Protein AF-A0A3M9YYN8-F1 (afdb_monomer_lite)

pLDDT: mean 92.04, std 8.23, range [48.12, 98.12]

Seq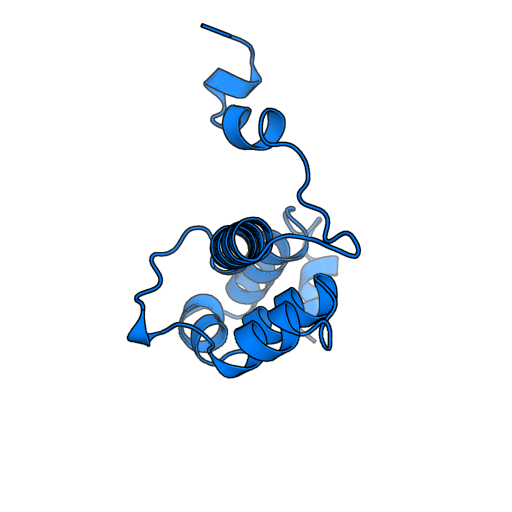uence (118 aa):
MAFGPASRLGVSLFDETPPLERVPGSSADELETMIRAVYRQVLGNAYVMESERLAVPESQFKQGDLSVREFVRAVAKSDLYRSRFFENVPRYRAIELNFRHLLGRAPDGYEEMKQHSA

Radius of gyration: 16.14 Å; chains: 1; bounding box: 37×40×36 Å

Secondary structure (DSSP, 8-state):
----HHHHTT-HHHHHSPPP---TT--HHHHHHHHHHHHHHHTTT----GGGS-HHHHHHHHHTSS-HHHHHHHHHTSHHHHHHHTTTS-HHHHHHHHIIIIISS--SSHHHHHHTT-

Foldseek 3Di:
DDPDPCVVVVNVVVVVDDDQADDPPDDPVSLVVLLVVLCCQQVVNDDDDPVNDPVVLSVCVVVVVDHSLRSSVVVCPDPVVCVRQPPPDDLLSSVQSCCCRPVVDGPPDDVSSVVVSD

Structure (mmCIF, N/CA/C/O backbone):
data_AF-A0A3M9YYN8-F1
#
_entry.id   AF-A0A3M9YYN8-F1
#
loop_
_atom_site.group_PDB
_atom_site.id
_atom_site.type_symbol
_atom_site.label_atom_id
_atom_site.label_alt_id
_atom_site.label_comp_id
_atom_site.label_asym_id
_atom_site.label_entity_id
_atom_site.label_seq_id
_atom_site.pdbx_PDB_ins_code
_atom_site.Cartn_x
_atom_site.Cartn_y
_atom_site.Cartn_z
_atom_site.occupancy
_atom_site.B_iso_or_equiv
_atom_site.auth_seq_id
_atom_site.auth_comp_id
_atom_site.auth_asym_id
_atom_site.auth_atom_id
_atom_site.pdbx_PDB_model_num
ATOM 1 N N . MET A 1 1 ? -13.293 26.598 -6.038 1.00 48.12 1 MET A N 1
ATOM 2 C CA . MET A 1 1 ? -12.546 25.848 -7.072 1.00 48.12 1 MET A CA 1
ATOM 3 C C . MET A 1 1 ? -11.086 26.256 -6.979 1.00 48.12 1 MET A C 1
ATOM 5 O O . MET A 1 1 ? -10.766 27.382 -7.341 1.00 48.12 1 MET A O 1
ATOM 9 N N . ALA A 1 2 ? -10.227 25.412 -6.412 1.00 50.03 2 ALA A N 1
ATOM 10 C CA . ALA A 1 2 ? -8.805 25.716 -6.286 1.00 50.03 2 ALA A CA 1
ATOM 11 C C . ALA A 1 2 ? -8.081 25.306 -7.579 1.00 50.03 2 ALA A C 1
ATOM 13 O O . ALA A 1 2 ? -7.808 24.133 -7.798 1.00 50.03 2 ALA A O 1
ATOM 14 N N . PHE A 1 3 ? -7.791 26.264 -8.460 1.00 59.56 3 PHE A N 1
ATOM 15 C CA . PHE A 1 3 ? -7.008 26.015 -9.676 1.00 59.56 3 PHE A CA 1
ATOM 16 C C . PHE A 1 3 ? -5.526 26.330 -9.436 1.00 59.56 3 PHE A C 1
ATOM 18 O O . PHE A 1 3 ? -4.971 27.261 -10.015 1.00 59.56 3 PHE A O 1
ATOM 25 N N . GLY A 1 4 ? -4.886 25.569 -8.546 1.00 74.69 4 GLY A N 1
ATOM 26 C CA . GLY A 1 4 ? -3.426 25.568 -8.397 1.00 74.69 4 GLY A CA 1
ATOM 27 C C . GLY A 1 4 ? -2.748 24.644 -9.423 1.00 74.69 4 GLY A C 1
ATOM 28 O O . GLY A 1 4 ? -3.418 23.778 -9.993 1.00 74.69 4 GLY A O 1
ATOM 29 N N . PRO A 1 5 ? -1.429 24.761 -9.663 1.00 77.69 5 PRO A N 1
ATOM 30 C CA . PRO A 1 5 ? -0.694 23.858 -10.560 1.00 77.69 5 PRO A CA 1
ATOM 31 C C . PRO A 1 5 ? -0.876 22.368 -10.205 1.00 77.69 5 PRO A C 1
ATOM 33 O O . PRO A 1 5 ? -1.029 21.550 -11.109 1.00 77.69 5 PRO A O 1
ATOM 36 N N . ALA A 1 6 ? -0.990 22.032 -8.915 1.00 73.94 6 ALA A N 1
ATOM 37 C CA . ALA A 1 6 ? -1.274 20.680 -8.416 1.00 73.94 6 ALA A CA 1
ATOM 38 C C . ALA A 1 6 ? -2.582 20.073 -8.969 1.00 73.94 6 ALA A C 1
ATOM 40 O O . ALA A 1 6 ? -2.621 18.904 -9.354 1.00 73.94 6 ALA A O 1
ATOM 41 N N . SER A 1 7 ? -3.643 20.880 -9.089 1.00 79.25 7 SER A N 1
ATOM 42 C CA . SER A 1 7 ? -4.936 20.430 -9.633 1.00 79.25 7 SER A CA 1
ATOM 43 C C . SER A 1 7 ? -4.846 20.032 -11.111 1.00 79.25 7 SER A C 1
ATOM 45 O O . SER A 1 7 ? -5.475 19.067 -11.534 1.00 79.25 7 SER A O 1
ATOM 47 N N . ARG A 1 8 ? -4.006 20.722 -11.897 1.00 84.94 8 ARG A N 1
ATOM 48 C CA . ARG A 1 8 ? -3.800 20.430 -13.327 1.00 84.94 8 ARG A CA 1
ATOM 49 C C . ARG A 1 8 ? -2.984 19.161 -13.554 1.00 84.94 8 ARG A C 1
ATOM 51 O O . ARG A 1 8 ? -3.174 18.494 -14.563 1.00 84.94 8 ARG A O 1
ATOM 58 N N . LEU A 1 9 ? -2.087 18.846 -12.622 1.00 87.88 9 LEU A N 1
ATOM 59 C CA . LEU A 1 9 ? -1.240 17.652 -12.658 1.00 87.88 9 LEU A CA 1
ATOM 60 C C . LEU A 1 9 ? -1.928 16.413 -12.059 1.00 87.88 9 LEU A C 1
ATOM 62 O O . LEU A 1 9 ? -1.360 15.326 -12.102 1.00 87.88 9 LEU A O 1
ATOM 66 N N . GLY A 1 10 ? -3.140 16.561 -11.510 1.00 85.12 10 GLY A N 1
ATOM 67 C CA . GLY A 1 10 ? -3.900 15.460 -10.911 1.00 85.12 10 GLY A CA 1
ATOM 68 C C . GLY A 1 10 ? -3.406 15.031 -9.527 1.00 85.12 10 GLY A C 1
ATOM 69 O O . GLY A 1 10 ? -3.733 13.932 -9.087 1.00 85.12 10 GLY A O 1
ATOM 70 N N . VAL A 1 11 ? -2.630 15.876 -8.837 1.00 86.19 11 VAL A N 1
ATOM 71 C CA . VAL A 1 11 ? -2.055 15.563 -7.515 1.00 86.19 11 VAL A CA 1
ATOM 72 C C . VAL A 1 11 ? -2.775 16.238 -6.348 1.00 86.19 11 VAL A C 1
ATOM 74 O O . VAL A 1 11 ? -2.470 15.939 -5.199 1.00 86.19 11 VAL A O 1
ATOM 77 N N . SER A 1 12 ? -3.782 17.079 -6.614 1.00 86.00 12 SER A N 1
ATOM 78 C CA . SER A 1 12 ? -4.497 17.833 -5.570 1.00 86.00 12 SER A CA 1
ATOM 79 C C . SER A 1 12 ? -5.080 16.945 -4.472 1.00 86.00 12 SER A C 1
ATOM 81 O O . SER A 1 12 ? -5.009 17.301 -3.307 1.00 86.00 12 SER A O 1
ATOM 83 N N . LEU A 1 13 ? -5.588 15.759 -4.819 1.00 83.56 13 LEU A N 1
ATOM 84 C CA . LEU A 1 13 ? -6.124 14.819 -3.832 1.00 83.56 13 LEU A CA 1
ATOM 85 C C . LEU A 1 13 ? -5.069 14.343 -2.828 1.00 83.56 13 LEU A C 1
ATOM 87 O O . LEU A 1 13 ? -5.410 14.092 -1.677 1.00 83.56 13 LEU A O 1
ATOM 91 N N . PHE A 1 14 ? -3.810 14.207 -3.243 1.00 83.69 14 PHE A N 1
ATOM 92 C CA . PHE A 1 14 ? -2.731 13.786 -2.350 1.00 83.69 14 PHE A CA 1
ATOM 93 C C . PHE A 1 14 ? -2.251 14.940 -1.463 1.00 83.69 14 PHE A C 1
ATOM 95 O O . PHE A 1 14 ? -1.945 14.700 -0.302 1.00 83.69 14 PHE A O 1
ATOM 102 N N . ASP A 1 15 ? -2.252 16.172 -1.982 1.00 83.19 15 ASP A N 1
ATOM 103 C CA . ASP A 1 15 ? -1.872 17.372 -1.222 1.00 83.19 15 ASP A CA 1
ATOM 104 C C . ASP A 1 15 ? -2.946 17.785 -0.200 1.00 83.19 15 ASP A C 1
ATOM 106 O O . ASP A 1 15 ? -2.634 18.265 0.887 1.00 83.19 15 ASP A O 1
ATOM 110 N N . GLU A 1 16 ? -4.223 17.618 -0.552 1.00 85.44 16 GLU A N 1
ATOM 111 C CA . GLU A 1 16 ? -5.361 18.031 0.278 1.00 85.44 16 GLU A CA 1
ATOM 112 C C . GLU A 1 16 ? -5.728 16.990 1.347 1.00 85.44 16 GLU A C 1
ATOM 114 O O . GLU A 1 16 ? -6.370 17.333 2.342 1.00 85.44 16 GLU A O 1
ATOM 119 N N . THR A 1 17 ? -5.345 15.721 1.163 1.00 86.31 17 THR A N 1
ATOM 120 C CA . THR A 1 17 ? -5.647 14.663 2.136 1.00 86.31 17 THR A CA 1
ATOM 121 C C . THR A 1 17 ? -4.673 14.745 3.314 1.00 86.31 17 THR A C 1
ATOM 123 O O . THR A 1 17 ? -3.472 14.550 3.117 1.00 86.31 17 THR A O 1
ATOM 126 N N . PRO A 1 18 ? -5.147 14.975 4.553 1.00 87.94 18 PRO A N 1
ATOM 127 C CA . PRO A 1 18 ? -4.265 15.008 5.710 1.00 87.94 18 PRO A CA 1
ATOM 128 C C . PRO A 1 18 ? -3.655 13.620 5.982 1.00 87.94 18 PRO A C 1
ATOM 130 O O . PRO A 1 18 ? -4.312 12.601 5.733 1.00 87.94 18 PRO A O 1
ATOM 133 N N . PRO A 1 19 ? -2.427 13.553 6.531 1.00 89.25 19 PRO A N 1
ATOM 134 C CA . PRO A 1 19 ? -1.832 12.296 6.964 1.00 89.25 19 PRO A CA 1
ATOM 135 C C . PRO A 1 19 ? -2.735 11.560 7.959 1.00 89.25 19 PRO A C 1
ATOM 137 O O . PRO A 1 19 ? -3.301 12.162 8.871 1.00 89.25 19 PRO A O 1
ATOM 140 N N . LEU A 1 20 ? -2.864 10.243 7.784 1.00 91.31 20 LEU A N 1
ATOM 141 C CA . LEU A 1 20 ? -3.609 9.384 8.701 1.00 91.31 20 LEU A CA 1
ATOM 142 C C . LEU A 1 20 ? -2.652 8.762 9.715 1.00 91.31 20 LEU A C 1
ATOM 144 O O . LEU A 1 20 ? -1.733 8.032 9.342 1.00 91.31 20 LEU A O 1
ATOM 148 N N . GLU A 1 21 ? -2.906 9.003 10.997 1.00 90.88 21 GLU A N 1
ATOM 149 C CA . GLU A 1 21 ? -2.079 8.511 12.097 1.00 90.88 21 GLU A CA 1
ATOM 150 C C . GLU A 1 21 ? -2.928 7.740 13.104 1.00 90.88 21 GLU A C 1
ATOM 152 O O . GLU A 1 21 ? -3.983 8.206 13.530 1.00 90.88 21 GLU A O 1
ATOM 157 N N . ARG A 1 22 ? -2.468 6.549 13.502 1.00 88.81 22 ARG A N 1
ATOM 158 C CA . ARG A 1 22 ? -3.138 5.750 14.532 1.00 88.81 22 ARG A CA 1
ATOM 159 C C . ARG A 1 22 ? -2.787 6.296 15.913 1.00 88.81 22 ARG A C 1
ATOM 161 O O . ARG A 1 22 ? -1.644 6.160 16.349 1.00 88.81 22 ARG A O 1
ATOM 168 N N . VAL A 1 23 ? -3.782 6.822 16.619 1.00 88.81 23 VAL A N 1
ATOM 169 C CA . VAL A 1 23 ? -3.645 7.372 17.975 1.00 88.81 23 VAL A CA 1
ATOM 170 C C . VAL A 1 23 ? -4.281 6.402 18.984 1.00 88.81 23 VAL A C 1
ATOM 172 O O . VAL A 1 23 ? -5.248 5.710 18.650 1.00 88.81 23 VAL A O 1
ATOM 175 N N . PRO A 1 24 ? -3.761 6.277 20.220 1.00 85.38 24 PRO A N 1
ATOM 176 C CA . PRO A 1 24 ? -4.456 5.530 21.264 1.00 85.38 24 PRO A CA 1
ATOM 177 C C . PRO A 1 24 ? -5.885 6.058 21.460 1.00 85.38 24 PRO A C 1
ATOM 179 O O . PRO A 1 24 ? -6.080 7.255 21.648 1.00 85.38 24 PRO A O 1
ATOM 182 N N . GLY A 1 25 ? -6.875 5.165 21.416 1.00 87.06 25 GLY A N 1
ATOM 183 C CA . GLY A 1 25 ? -8.291 5.533 21.523 1.00 87.06 25 GLY A CA 1
ATOM 184 C C . GLY A 1 25 ? -8.998 5.820 20.195 1.00 87.06 25 GLY A C 1
ATOM 185 O O . GLY A 1 25 ? -10.148 6.248 20.235 1.00 87.06 25 GLY A O 1
ATOM 186 N N . SER A 1 26 ? -8.360 5.566 19.043 1.00 90.06 26 SER A N 1
ATOM 187 C CA . SER A 1 26 ? -9.030 5.662 17.739 1.00 90.06 26 SER A CA 1
ATOM 188 C C . SER A 1 26 ? -10.315 4.834 17.681 1.00 90.06 26 SER A C 1
ATOM 190 O O . SER A 1 26 ? -10.365 3.693 18.151 1.00 90.06 26 SER A O 1
ATOM 192 N N . SER A 1 27 ? -11.351 5.408 17.071 1.00 92.81 27 SER A N 1
ATOM 193 C CA . SER A 1 27 ? -12.647 4.745 16.916 1.00 92.81 27 SER A CA 1
ATOM 194 C C . SER A 1 27 ? -12.592 3.609 15.886 1.00 92.81 27 SER A C 1
ATOM 196 O O . SER A 1 27 ? -11.690 3.535 15.048 1.00 92.81 27 SER A O 1
ATOM 198 N N . ALA A 1 28 ? -13.584 2.714 15.910 1.00 92.75 28 ALA A N 1
ATOM 199 C CA . ALA A 1 28 ? -13.681 1.633 14.926 1.00 92.75 28 ALA A CA 1
ATOM 200 C C . ALA A 1 28 ? -13.775 2.160 13.479 1.00 92.75 28 ALA A C 1
ATOM 202 O O . ALA A 1 28 ? -13.182 1.571 12.574 1.00 92.75 28 ALA A O 1
ATOM 203 N N . ASP A 1 29 ? -14.456 3.291 13.275 1.00 94.31 29 ASP A N 1
ATOM 204 C CA . ASP A 1 29 ? -14.627 3.920 11.961 1.00 94.31 29 ASP A CA 1
ATOM 205 C C . ASP A 1 29 ? -13.330 4.569 11.453 1.00 94.31 29 ASP A C 1
ATOM 207 O O . ASP A 1 29 ? -13.005 4.484 10.264 1.00 94.31 29 ASP A O 1
ATOM 211 N N . GLU A 1 30 ? -12.540 5.166 12.351 1.00 94.06 30 GLU A N 1
ATOM 212 C CA . GLU A 1 30 ? -11.203 5.680 12.028 1.00 94.06 30 GLU A CA 1
ATOM 213 C C . GLU A 1 30 ? -10.264 4.544 11.619 1.00 94.06 30 GLU A C 1
ATOM 215 O O . GLU A 1 30 ? -9.578 4.639 10.599 1.00 94.06 30 GLU A O 1
ATOM 220 N N . LEU A 1 31 ? -10.277 3.434 12.364 1.00 95.00 31 LEU A N 1
ATOM 221 C CA . LEU A 1 31 ? -9.477 2.252 12.044 1.00 95.00 31 LEU A CA 1
ATOM 222 C C . LEU A 1 31 ? -9.884 1.643 10.696 1.00 95.00 31 LEU A C 1
ATOM 224 O O . LEU A 1 31 ? -9.020 1.282 9.899 1.00 95.00 31 LEU A O 1
ATOM 228 N N . GLU A 1 32 ? -11.182 1.562 10.399 1.00 95.31 32 GLU A N 1
ATOM 229 C CA . GLU A 1 32 ? -11.672 1.089 9.101 1.00 95.31 32 GLU A CA 1
ATOM 230 C C . GLU A 1 32 ? -11.260 2.035 7.959 1.00 95.31 32 GLU A C 1
ATOM 232 O O . GLU A 1 32 ? -10.849 1.584 6.885 1.00 95.31 32 GLU A O 1
ATOM 237 N N . THR A 1 33 ? -11.289 3.348 8.198 1.00 95.00 33 THR A N 1
ATOM 238 C CA . THR A 1 33 ? -10.807 4.358 7.244 1.00 95.00 33 THR A CA 1
ATOM 239 C C . THR A 1 33 ? -9.312 4.192 6.966 1.00 95.00 33 THR A C 1
ATOM 241 O O . THR A 1 33 ? -8.901 4.211 5.801 1.00 95.00 33 THR A O 1
ATOM 244 N N . MET A 1 34 ? -8.504 3.952 8.003 1.00 95.62 34 MET A N 1
ATOM 245 C CA . MET A 1 34 ? -7.073 3.665 7.867 1.00 95.62 34 MET A CA 1
ATOM 246 C C . MET A 1 34 ? -6.819 2.375 7.091 1.00 95.62 34 MET A C 1
ATOM 248 O O . MET A 1 34 ? -5.986 2.370 6.188 1.00 95.62 34 MET A O 1
ATOM 252 N N . ILE A 1 35 ? -7.562 1.301 7.373 1.00 96.44 35 ILE A N 1
ATOM 253 C CA . ILE A 1 35 ? -7.440 0.032 6.641 1.00 96.44 35 ILE A CA 1
ATOM 254 C C . ILE A 1 35 ? -7.697 0.250 5.147 1.00 96.44 35 ILE A C 1
ATOM 256 O O . ILE A 1 35 ? -6.893 -0.154 4.305 1.00 96.44 35 ILE A O 1
ATOM 260 N N . ARG A 1 36 ? -8.777 0.960 4.801 1.00 95.19 36 ARG A N 1
ATOM 261 C CA . ARG A 1 36 ? -9.098 1.301 3.406 1.00 95.19 36 ARG A CA 1
ATOM 262 C C . ARG A 1 36 ? -8.035 2.187 2.764 1.00 95.19 36 ARG A C 1
ATOM 264 O O . ARG A 1 36 ? -7.769 2.048 1.572 1.00 95.19 36 ARG A O 1
ATOM 271 N N . ALA A 1 37 ? -7.448 3.120 3.510 1.00 95.19 37 ALA A N 1
ATOM 272 C CA . ALA A 1 37 ? -6.358 3.955 3.015 1.00 95.19 37 ALA A CA 1
ATOM 273 C C . ALA A 1 37 ? -5.096 3.128 2.728 1.00 95.19 37 ALA A C 1
ATOM 275 O O . ALA A 1 37 ? -4.507 3.280 1.660 1.00 95.19 37 ALA A O 1
ATOM 276 N N . VAL A 1 38 ? -4.737 2.196 3.616 1.00 96.62 38 VAL A N 1
ATOM 277 C CA . VAL A 1 38 ? -3.604 1.282 3.418 1.00 96.62 38 VAL A CA 1
ATOM 278 C C . VAL A 1 38 ? -3.824 0.395 2.198 1.00 96.62 38 VAL A C 1
ATOM 280 O O . VAL A 1 38 ? -2.927 0.303 1.366 1.00 96.62 38 VAL A O 1
ATOM 283 N N . TYR A 1 39 ? -5.010 -0.195 2.020 1.00 97.00 39 TYR A N 1
ATOM 284 C CA . TYR A 1 39 ? -5.298 -0.964 0.806 1.00 97.00 39 TYR A CA 1
ATOM 285 C C . TYR A 1 39 ? -5.204 -0.110 -0.458 1.00 97.00 39 TYR A C 1
ATOM 287 O O . TYR A 1 39 ? -4.571 -0.534 -1.420 1.00 97.00 39 TYR A O 1
ATOM 295 N N . ARG A 1 40 ? -5.771 1.103 -0.460 1.00 94.50 40 ARG A N 1
ATOM 296 C CA . ARG A 1 40 ? -5.678 2.007 -1.618 1.00 94.50 40 ARG A CA 1
ATOM 297 C C . ARG A 1 40 ? -4.233 2.387 -1.938 1.00 94.50 40 ARG A C 1
ATOM 299 O O . ARG A 1 40 ? -3.874 2.402 -3.108 1.00 94.50 40 ARG A O 1
ATOM 306 N N . GLN A 1 41 ? -3.404 2.654 -0.935 1.00 95.19 41 GLN A N 1
ATOM 307 C CA . GLN A 1 41 ? -2.003 3.012 -1.148 1.00 95.19 41 GLN A CA 1
ATOM 308 C C . GLN A 1 41 ? -1.170 1.808 -1.606 1.00 95.19 41 GLN A C 1
ATOM 310 O O . GLN A 1 41 ? -0.527 1.846 -2.654 1.00 95.19 41 GLN A O 1
ATOM 315 N N . VAL A 1 42 ? -1.199 0.723 -0.829 1.00 97.12 42 VAL A N 1
ATOM 316 C CA . VAL A 1 42 ? -0.335 -0.442 -1.041 1.00 97.12 42 VAL A CA 1
ATOM 317 C C . VAL A 1 42 ? -0.760 -1.218 -2.284 1.00 97.12 42 VAL A C 1
ATOM 319 O O . VAL A 1 42 ? 0.094 -1.709 -3.004 1.00 97.12 42 VAL A O 1
ATOM 322 N N . LEU A 1 43 ? -2.053 -1.301 -2.601 1.00 96.19 43 LEU A N 1
ATOM 323 C CA . LEU A 1 43 ? -2.531 -2.001 -3.798 1.00 96.19 43 LEU A CA 1
ATOM 324 C C . LEU A 1 43 ? -2.729 -1.074 -5.005 1.00 96.19 43 LEU A C 1
ATOM 326 O O . LEU A 1 43 ? -3.431 -1.443 -5.945 1.00 96.19 43 LEU A O 1
ATOM 330 N N . GLY A 1 44 ? -2.144 0.129 -4.997 1.00 92.81 44 GLY A N 1
ATOM 331 C CA . GLY A 1 44 ? -2.138 1.022 -6.160 1.00 92.81 44 GLY A CA 1
ATOM 332 C C . GLY A 1 44 ? -3.533 1.452 -6.629 1.00 92.81 44 GLY A C 1
ATOM 333 O O . GLY A 1 44 ? -3.777 1.554 -7.829 1.00 92.81 44 GLY A O 1
ATOM 334 N N . ASN A 1 45 ? -4.449 1.680 -5.687 1.00 93.00 45 ASN A N 1
ATOM 335 C CA . ASN A 1 45 ? -5.863 1.998 -5.898 1.00 93.00 45 ASN A CA 1
ATOM 336 C C . ASN A 1 45 ? -6.636 0.925 -6.688 1.00 93.00 45 ASN A C 1
ATOM 338 O O . ASN A 1 45 ? -7.623 1.223 -7.360 1.00 93.00 45 ASN A O 1
ATOM 342 N N . ALA A 1 46 ? -6.188 -0.330 -6.627 1.00 91.31 46 ALA A N 1
ATOM 343 C CA . ALA A 1 46 ? -6.916 -1.435 -7.222 1.00 91.31 46 ALA A CA 1
ATOM 344 C C . ALA A 1 46 ? -8.168 -1.783 -6.403 1.00 91.31 46 ALA A C 1
ATOM 346 O O . ALA A 1 46 ? -8.186 -1.670 -5.176 1.00 91.31 46 ALA A O 1
ATOM 347 N N . TYR A 1 47 ? -9.207 -2.263 -7.087 1.00 91.00 47 TYR A N 1
ATOM 348 C CA . TYR A 1 47 ? -10.401 -2.774 -6.422 1.00 91.00 47 TYR A CA 1
ATOM 349 C C . TYR A 1 47 ? -10.063 -4.044 -5.631 1.00 91.00 47 TYR A C 1
ATOM 351 O O . TYR A 1 47 ? -9.414 -4.957 -6.156 1.00 91.00 47 TYR A O 1
ATOM 359 N N . VAL A 1 48 ? -10.489 -4.071 -4.367 1.00 92.81 48 VAL A N 1
ATOM 360 C CA . VAL A 1 48 ? -10.365 -5.207 -3.447 1.00 92.81 48 VAL A CA 1
ATOM 361 C C . VAL A 1 48 ? -11.772 -5.609 -3.048 1.00 92.81 48 VAL A C 1
ATOM 363 O O . VAL A 1 48 ? -12.485 -4.818 -2.427 1.00 92.81 48 VAL A O 1
ATOM 366 N N . MET A 1 49 ? -12.182 -6.810 -3.437 1.00 92.62 49 MET A N 1
ATOM 367 C CA . MET A 1 49 ? -13.481 -7.352 -3.052 1.00 92.62 49 MET A CA 1
ATOM 368 C C . MET A 1 49 ? -13.458 -7.774 -1.583 1.00 92.62 49 MET A C 1
ATOM 370 O O . MET A 1 49 ? -12.402 -8.079 -1.029 1.00 92.62 49 MET A O 1
ATOM 374 N N . GLU A 1 50 ? -14.624 -7.845 -0.940 1.00 91.00 50 GLU A N 1
ATOM 375 C CA . GLU A 1 50 ? -14.716 -8.268 0.467 1.00 91.00 50 GLU A CA 1
ATOM 376 C C . GLU A 1 50 ? -14.099 -9.653 0.703 1.00 91.00 50 GLU A C 1
ATOM 378 O O . GLU A 1 50 ? -13.438 -9.865 1.716 1.00 91.00 50 GLU A O 1
ATOM 383 N N . SER A 1 51 ? -14.223 -10.561 -0.269 1.00 92.38 51 SER A N 1
ATOM 384 C CA . SER A 1 51 ? -13.625 -11.900 -0.230 1.00 92.38 51 SER A CA 1
ATOM 385 C C . SER A 1 51 ? -12.095 -11.913 -0.311 1.00 92.38 51 SER A C 1
ATOM 387 O O . SER A 1 51 ? -11.479 -12.911 0.043 1.00 92.38 51 SER A O 1
ATOM 389 N N . GLU A 1 52 ? -11.477 -10.841 -0.810 1.00 92.69 52 GLU A N 1
ATOM 390 C CA . GLU A 1 52 ? -10.019 -10.715 -0.943 1.00 92.69 52 GLU A CA 1
ATOM 391 C C . GLU A 1 52 ? -9.381 -10.027 0.277 1.00 92.69 52 GLU A C 1
ATOM 393 O O . GLU A 1 52 ? -8.154 -9.968 0.382 1.00 92.69 52 GLU A O 1
ATOM 398 N N . ARG A 1 53 ? -10.189 -9.486 1.202 1.00 94.62 53 ARG A N 1
ATOM 399 C CA . ARG A 1 53 ? -9.692 -8.765 2.380 1.00 94.62 53 ARG A CA 1
ATOM 400 C C . ARG A 1 53 ? -8.932 -9.684 3.335 1.00 94.62 53 ARG A C 1
ATOM 402 O O . ARG A 1 53 ? -9.313 -10.820 3.610 1.00 94.62 53 ARG A O 1
ATOM 409 N N . LEU A 1 54 ? -7.861 -9.147 3.910 1.00 96.19 54 LEU A N 1
ATOM 410 C CA . LEU A 1 54 ? -6.966 -9.846 4.825 1.00 96.19 54 LEU A CA 1
ATOM 411 C C . LEU A 1 54 ? -7.509 -9.789 6.262 1.00 96.19 54 LEU A C 1
ATOM 413 O O . LEU A 1 54 ? -7.013 -9.035 7.100 1.00 96.19 54 LEU A O 1
ATOM 417 N N . ALA A 1 55 ? -8.520 -10.610 6.556 1.00 96.12 55 ALA A N 1
ATOM 418 C CA . ALA A 1 55 ? -9.244 -10.583 7.832 1.00 96.12 55 ALA A CA 1
ATOM 419 C C . ALA A 1 55 ? -8.339 -10.703 9.077 1.00 96.12 55 ALA A C 1
ATOM 421 O O . ALA A 1 55 ? -8.546 -9.997 10.065 1.00 96.12 55 ALA A O 1
ATOM 422 N N . VAL A 1 56 ? -7.314 -11.563 9.033 1.00 96.81 56 VAL A N 1
ATOM 423 C CA . VAL A 1 56 ? -6.402 -11.776 10.171 1.00 96.81 56 VAL A CA 1
ATOM 424 C C . VAL A 1 56 ? -5.532 -10.534 10.444 1.00 96.81 56 VAL A C 1
ATOM 426 O O . VAL A 1 56 ? -5.623 -10.007 11.555 1.00 96.81 56 VAL A O 1
ATOM 429 N N . PRO A 1 57 ? -4.759 -9.995 9.473 1.00 97.25 57 PRO A N 1
ATOM 430 C CA . PRO A 1 57 ? -4.045 -8.727 9.653 1.00 97.25 57 PRO A CA 1
ATOM 431 C C . PRO A 1 57 ? -4.939 -7.555 10.067 1.00 97.25 57 PRO A C 1
ATOM 433 O O . PRO A 1 57 ? -4.531 -6.738 10.889 1.00 97.25 57 PRO A O 1
ATOM 436 N N . GLU A 1 58 ? -6.159 -7.465 9.531 1.00 96.88 58 GLU A N 1
ATOM 437 C CA . GLU A 1 58 ? -7.103 -6.409 9.910 1.00 96.88 58 GLU A CA 1
ATOM 438 C C . GLU A 1 58 ? -7.529 -6.514 11.374 1.00 96.88 58 GLU A C 1
ATOM 440 O O . GLU A 1 58 ? -7.566 -5.504 12.076 1.00 96.88 58 GLU A O 1
ATOM 445 N N . SER A 1 59 ? -7.817 -7.725 11.856 1.00 96.50 59 SER A N 1
ATOM 446 C CA . SER A 1 59 ? -8.160 -7.954 13.260 1.00 96.50 59 SER A CA 1
ATOM 447 C C . SER A 1 59 ? -7.003 -7.577 14.187 1.00 96.50 59 SER A C 1
ATOM 449 O O . SER A 1 59 ? -7.215 -6.870 15.169 1.00 96.50 59 SER A O 1
ATOM 451 N N . GLN A 1 60 ? -5.777 -7.991 13.856 1.00 96.56 60 GLN A N 1
ATOM 452 C CA . GLN A 1 60 ? -4.580 -7.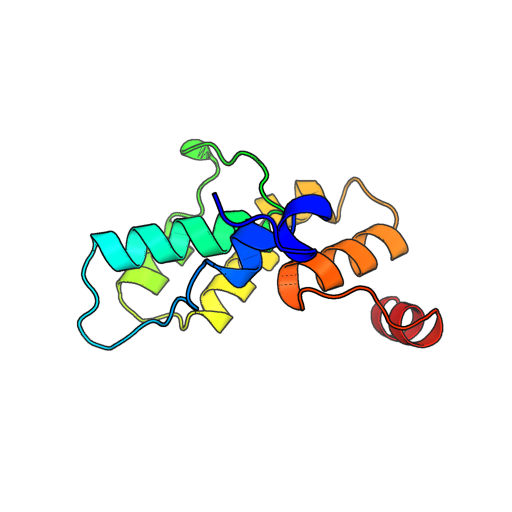661 14.638 1.00 96.56 60 GLN A CA 1
ATOM 453 C C . GLN A 1 60 ? -4.302 -6.148 14.651 1.00 96.56 60 GLN A C 1
ATOM 455 O O . GLN A 1 60 ? -3.967 -5.574 15.686 1.00 96.56 60 GLN A O 1
ATOM 460 N N . PHE A 1 61 ? -4.508 -5.463 13.523 1.00 96.31 61 PHE A N 1
ATOM 461 C CA . PHE A 1 61 ? -4.391 -4.005 13.452 1.00 96.31 61 PHE A CA 1
ATOM 462 C C . PHE A 1 61 ? -5.455 -3.289 14.300 1.00 96.31 61 PHE A C 1
ATOM 464 O O . PHE A 1 61 ? -5.138 -2.338 15.020 1.00 96.31 61 PHE A O 1
ATOM 471 N N . LYS A 1 62 ? -6.706 -3.772 14.272 1.00 94.44 62 LYS A N 1
ATOM 472 C CA . LYS A 1 62 ? -7.806 -3.229 15.088 1.00 94.44 62 LYS A CA 1
ATOM 473 C C . LYS A 1 62 ? -7.556 -3.412 16.588 1.00 94.44 62 LYS A C 1
ATOM 475 O O . LYS A 1 62 ? -7.825 -2.494 17.356 1.00 94.44 62 LYS A O 1
ATOM 480 N N . GLN A 1 63 ? -6.994 -4.551 16.995 1.00 93.50 63 GLN A N 1
ATOM 481 C CA . GLN A 1 63 ? -6.623 -4.829 18.391 1.00 93.50 63 GLN A CA 1
ATOM 482 C C . GLN A 1 63 ? -5.389 -4.035 18.849 1.00 93.50 63 GLN A C 1
ATOM 484 O O . GLN A 1 63 ? -5.230 -3.764 20.035 1.00 93.50 63 GLN A O 1
ATOM 489 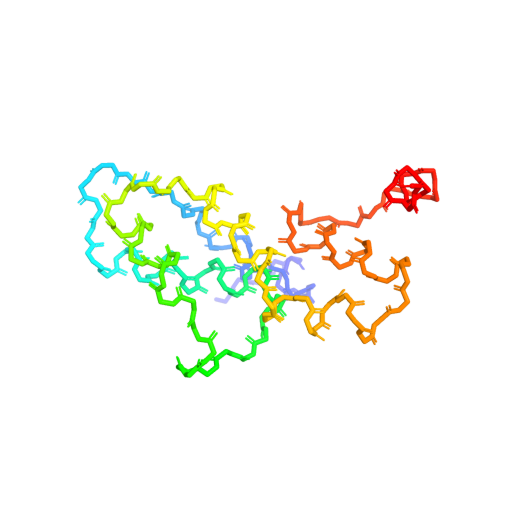N N . GLY A 1 64 ? -4.560 -3.579 17.905 1.00 92.25 64 GLY A N 1
ATOM 490 C CA . GLY A 1 64 ? -3.335 -2.834 18.188 1.00 92.25 64 GLY A CA 1
ATOM 491 C C . GLY A 1 64 ? -2.082 -3.692 18.301 1.00 92.25 64 GLY A C 1
ATOM 492 O O . GLY A 1 64 ? -1.038 -3.158 18.666 1.00 92.25 64 GLY A O 1
ATOM 493 N N . ASP A 1 65 ? -2.167 -4.972 17.936 1.00 94.94 65 ASP A N 1
ATOM 494 C CA . ASP A 1 65 ? -1.022 -5.885 17.861 1.00 94.94 65 ASP A CA 1
ATOM 495 C C . ASP A 1 65 ? -0.079 -5.527 16.704 1.00 94.94 65 ASP A C 1
ATOM 497 O O . ASP A 1 65 ? 1.105 -5.852 16.738 1.00 94.94 65 ASP A O 1
ATOM 501 N N . LEU A 1 66 ? -0.606 -4.859 15.669 1.00 96.31 66 LEU A N 1
ATOM 502 C CA . LEU A 1 66 ? 0.176 -4.331 14.554 1.00 96.31 66 LEU A CA 1
ATOM 503 C C . LEU A 1 66 ? 0.172 -2.805 14.569 1.00 96.31 66 LEU A C 1
ATOM 505 O O . LEU A 1 66 ? -0.878 -2.158 14.548 1.00 96.31 66 LEU A O 1
ATOM 509 N N . SER A 1 67 ? 1.363 -2.220 14.490 1.00 95.56 67 SER A N 1
ATOM 510 C CA . SER A 1 67 ? 1.523 -0.828 14.072 1.00 95.56 67 SER A CA 1
ATOM 511 C C . SER A 1 67 ? 1.091 -0.637 12.611 1.00 95.56 67 SER A C 1
ATOM 513 O O . SER A 1 67 ? 1.054 -1.587 11.827 1.00 95.56 67 SER A O 1
ATOM 515 N N . VAL A 1 68 ? 0.842 0.611 12.193 1.00 96.06 68 VAL A N 1
ATOM 516 C CA . VAL A 1 68 ? 0.529 0.938 10.784 1.00 96.06 68 VAL A CA 1
ATOM 517 C C . VAL A 1 68 ? 1.605 0.386 9.842 1.00 96.06 68 VAL A C 1
ATOM 519 O O . VAL A 1 68 ? 1.292 -0.225 8.823 1.00 96.06 68 VAL A O 1
ATOM 522 N N . ARG A 1 69 ? 2.883 0.518 10.219 1.00 96.75 69 ARG A N 1
ATOM 523 C CA . ARG A 1 69 ? 4.018 -0.002 9.442 1.00 96.75 69 ARG A CA 1
ATOM 524 C C . ARG A 1 69 ? 3.986 -1.527 9.309 1.00 96.75 69 ARG A C 1
ATOM 526 O O . ARG A 1 69 ? 4.336 -2.063 8.259 1.00 96.75 69 ARG A O 1
ATOM 533 N N . GLU A 1 70 ? 3.607 -2.236 10.366 1.00 97.56 70 GLU A N 1
ATOM 534 C CA . GLU A 1 70 ? 3.513 -3.699 10.346 1.00 97.56 70 GLU A CA 1
ATOM 535 C C . GLU A 1 70 ? 2.291 -4.181 9.577 1.00 97.56 70 GLU A C 1
ATOM 537 O O . GLU A 1 70 ? 2.398 -5.162 8.846 1.00 97.56 70 GLU A O 1
ATOM 542 N N . PHE A 1 71 ? 1.176 -3.456 9.652 1.00 97.88 71 PHE A N 1
ATOM 543 C CA . PHE A 1 71 ? 0.005 -3.731 8.831 1.00 97.88 71 PHE A CA 1
ATOM 544 C C . PHE A 1 71 ? 0.308 -3.527 7.338 1.00 97.88 71 PHE A C 1
ATOM 546 O O . PHE A 1 71 ? 0.065 -4.432 6.543 1.00 97.88 71 PHE A O 1
ATOM 553 N N . VAL A 1 72 ? 0.962 -2.420 6.958 1.00 98.12 72 VAL A N 1
ATOM 554 C CA . VAL A 1 72 ? 1.465 -2.195 5.584 1.00 98.12 72 VAL A CA 1
ATOM 555 C C . VAL A 1 72 ? 2.360 -3.353 5.131 1.00 98.12 72 VAL A C 1
ATOM 557 O O . VAL A 1 72 ? 2.197 -3.875 4.028 1.00 98.12 72 VAL A O 1
ATOM 560 N N . ARG A 1 73 ? 3.275 -3.811 5.996 1.00 98.00 73 ARG A N 1
ATOM 561 C CA . ARG A 1 73 ? 4.138 -4.967 5.712 1.00 98.00 73 ARG A CA 1
ATOM 562 C C . ARG A 1 73 ? 3.337 -6.260 5.535 1.00 98.00 73 ARG A C 1
ATOM 564 O O . ARG A 1 73 ? 3.685 -7.051 4.662 1.00 98.00 73 ARG A O 1
ATOM 571 N N . ALA A 1 74 ? 2.310 -6.495 6.348 1.00 98.06 74 ALA A N 1
ATOM 572 C CA . ALA A 1 74 ? 1.450 -7.670 6.235 1.00 98.06 74 ALA A CA 1
ATOM 573 C C . ALA A 1 74 ? 0.693 -7.674 4.898 1.00 98.06 74 ALA A C 1
ATOM 575 O O . ALA A 1 74 ? 0.682 -8.695 4.214 1.00 98.06 74 ALA A O 1
ATOM 576 N N . VAL A 1 75 ? 0.158 -6.521 4.474 1.00 97.81 75 VAL A N 1
ATOM 577 C CA . VAL A 1 75 ? -0.489 -6.376 3.160 1.00 97.81 75 VAL A CA 1
ATOM 578 C C . VAL A 1 75 ? 0.507 -6.630 2.027 1.00 97.81 75 VAL A C 1
ATOM 580 O O . VAL A 1 75 ? 0.221 -7.426 1.137 1.00 97.81 75 VAL A O 1
ATOM 583 N N . ALA A 1 76 ? 1.705 -6.043 2.084 1.00 97.31 76 ALA A N 1
ATOM 584 C CA . ALA A 1 76 ? 2.733 -6.217 1.053 1.00 97.31 76 ALA A CA 1
ATOM 585 C C . ALA A 1 76 ? 3.258 -7.664 0.927 1.00 97.31 76 ALA A C 1
ATOM 587 O O . ALA A 1 76 ? 3.742 -8.057 -0.131 1.00 97.31 76 ALA A O 1
ATOM 588 N N . LYS A 1 77 ? 3.166 -8.466 1.997 1.00 96.94 77 LYS A N 1
ATOM 589 C CA . LYS A 1 77 ? 3.554 -9.889 2.009 1.00 96.94 77 LYS A CA 1
ATOM 590 C C . LYS A 1 77 ? 2.411 -10.851 1.673 1.00 96.94 77 LYS A C 1
ATOM 592 O O . LYS A 1 77 ? 2.643 -12.056 1.618 1.00 96.94 77 LYS A O 1
ATOM 597 N N . SER A 1 78 ? 1.194 -10.347 1.495 1.00 96.94 78 SER A N 1
ATOM 598 C CA . SER A 1 78 ? 0.023 -11.180 1.224 1.00 96.94 78 SER A CA 1
ATOM 599 C C . SER A 1 78 ? 0.062 -11.808 -0.170 1.00 96.94 78 SER A C 1
ATOM 601 O O . SER A 1 78 ? 0.645 -11.254 -1.107 1.00 96.94 78 SER A O 1
ATOM 603 N N . ASP A 1 79 ? -0.639 -12.931 -0.333 1.00 95.88 79 ASP A N 1
ATOM 604 C CA . ASP A 1 79 ? -0.850 -13.546 -1.649 1.00 95.88 79 ASP A CA 1
ATOM 605 C C . ASP A 1 79 ? -1.605 -12.602 -2.608 1.00 95.88 79 ASP A C 1
ATOM 607 O O . ASP A 1 79 ? -1.366 -12.612 -3.817 1.00 95.88 79 ASP A O 1
ATOM 611 N N . LEU A 1 80 ? -2.456 -11.716 -2.072 1.00 95.38 80 LEU A N 1
ATOM 612 C CA . LEU A 1 80 ? -3.145 -10.678 -2.844 1.00 95.38 80 LEU A CA 1
ATOM 613 C C . LEU A 1 80 ? -2.156 -9.696 -3.489 1.00 95.38 80 LEU A C 1
ATOM 615 O O . LEU A 1 80 ? -2.264 -9.394 -4.676 1.00 95.38 80 LEU A O 1
ATOM 619 N N . TYR A 1 81 ? -1.172 -9.209 -2.730 1.00 96.75 81 TYR A N 1
ATOM 620 C CA . TYR A 1 81 ? -0.137 -8.333 -3.283 1.00 96.75 81 TYR A CA 1
ATOM 621 C C . TYR A 1 81 ? 0.767 -9.097 -4.258 1.00 96.75 81 TYR A C 1
ATOM 623 O O . TYR A 1 81 ? 1.076 -8.601 -5.345 1.00 96.75 81 TYR A O 1
ATOM 631 N N . ARG A 1 82 ? 1.152 -10.330 -3.898 1.00 95.94 82 ARG A N 1
ATOM 632 C CA . ARG A 1 82 ? 2.048 -11.175 -4.699 1.00 95.94 82 ARG A CA 1
ATOM 633 C C . ARG A 1 82 ? 1.467 -11.492 -6.080 1.00 95.94 82 ARG A C 1
ATOM 635 O O . ARG A 1 82 ? 2.141 -11.277 -7.087 1.00 95.94 82 ARG A O 1
ATOM 642 N N . SER A 1 83 ? 0.213 -11.928 -6.141 1.00 94.88 83 SER A N 1
ATOM 643 C CA . SER A 1 83 ? -0.463 -12.259 -7.404 1.00 94.88 83 SER A CA 1
ATOM 644 C C . SER A 1 83 ? -0.586 -11.057 -8.348 1.00 94.88 83 SER A C 1
ATOM 646 O O . SER A 1 83 ? -0.457 -11.202 -9.564 1.00 94.88 83 SER A O 1
ATOM 648 N N . ARG A 1 84 ? -0.780 -9.845 -7.815 1.00 93.50 84 ARG A N 1
ATOM 649 C CA . ARG A 1 84 ? -0.962 -8.632 -8.630 1.00 93.50 84 ARG A CA 1
ATOM 650 C C . ARG A 1 84 ? 0.350 -7.991 -9.078 1.00 93.50 84 ARG A C 1
ATOM 652 O O . ARG A 1 84 ? 0.445 -7.547 -10.219 1.00 93.50 84 ARG A O 1
ATOM 659 N N . PHE A 1 85 ? 1.349 -7.922 -8.199 1.00 95.88 85 PHE A N 1
ATOM 660 C CA . PHE A 1 85 ? 2.531 -7.073 -8.410 1.00 95.88 85 PHE A CA 1
ATOM 661 C C . PHE A 1 85 ? 3.865 -7.819 -8.391 1.00 95.88 85 PHE A C 1
ATOM 663 O O . PHE A 1 85 ? 4.909 -7.180 -8.513 1.00 95.88 85 PHE A O 1
ATOM 670 N N . PHE A 1 86 ? 3.852 -9.148 -8.258 1.00 94.69 86 PHE A N 1
ATOM 671 C CA . PHE A 1 86 ? 5.071 -9.957 -8.249 1.00 94.69 86 PHE A CA 1
ATOM 672 C C . PHE A 1 86 ? 5.036 -11.103 -9.265 1.00 94.69 86 PHE A C 1
ATOM 674 O O . PHE A 1 86 ? 5.947 -11.213 -10.076 1.00 94.69 86 PHE A O 1
ATOM 681 N N . GLU A 1 87 ? 3.990 -11.933 -9.264 1.00 95.19 87 GLU A N 1
ATOM 682 C CA . GLU A 1 87 ? 3.929 -13.139 -10.112 1.00 95.19 87 GLU A CA 1
ATOM 683 C C . GLU A 1 87 ? 3.748 -12.822 -11.603 1.00 95.19 87 GLU A C 1
ATOM 685 O O . GLU A 1 87 ? 4.343 -13.475 -12.455 1.00 95.19 87 GLU A O 1
ATOM 690 N N . ASN A 1 88 ? 2.953 -11.797 -11.920 1.00 92.88 88 ASN A N 1
ATOM 691 C CA . ASN A 1 88 ? 2.538 -11.481 -13.291 1.00 92.88 88 ASN A CA 1
ATOM 692 C C . ASN A 1 88 ? 3.343 -10.344 -13.942 1.00 92.88 88 ASN A C 1
ATOM 694 O O . ASN A 1 88 ? 2.936 -9.805 -14.971 1.00 92.88 88 ASN A O 1
ATOM 698 N N . VAL A 1 89 ? 4.466 -9.938 -13.344 1.00 94.88 89 VAL A N 1
ATOM 699 C CA . VAL A 1 89 ? 5.276 -8.817 -13.839 1.00 94.88 89 VAL A CA 1
ATOM 700 C C . VAL A 1 89 ? 6.770 -9.158 -13.862 1.00 94.88 89 VAL A C 1
ATOM 702 O O . VAL A 1 89 ? 7.249 -9.912 -13.017 1.00 94.88 89 VAL A O 1
ATOM 705 N N . PRO A 1 90 ? 7.552 -8.583 -14.794 1.00 95.50 90 PRO A N 1
ATOM 706 C CA . PRO A 1 90 ? 9.005 -8.726 -14.780 1.00 95.50 90 PRO A CA 1
ATOM 707 C C . PRO A 1 90 ? 9.632 -8.168 -13.496 1.00 95.50 90 PRO A C 1
ATOM 709 O O . PRO A 1 90 ? 9.126 -7.213 -12.908 1.00 95.50 90 PRO A O 1
ATOM 712 N N . ARG A 1 91 ? 10.800 -8.697 -13.113 1.00 94.38 91 ARG A N 1
ATOM 713 C CA . ARG A 1 91 ? 11.508 -8.342 -11.866 1.00 94.38 91 ARG A CA 1
ATOM 714 C C . ARG A 1 91 ? 11.646 -6.832 -11.638 1.00 94.38 91 ARG A C 1
ATOM 716 O O . ARG A 1 91 ? 11.262 -6.340 -10.583 1.00 94.38 91 ARG A O 1
ATOM 723 N N . TYR A 1 92 ? 12.160 -6.088 -12.618 1.00 95.94 92 TYR A N 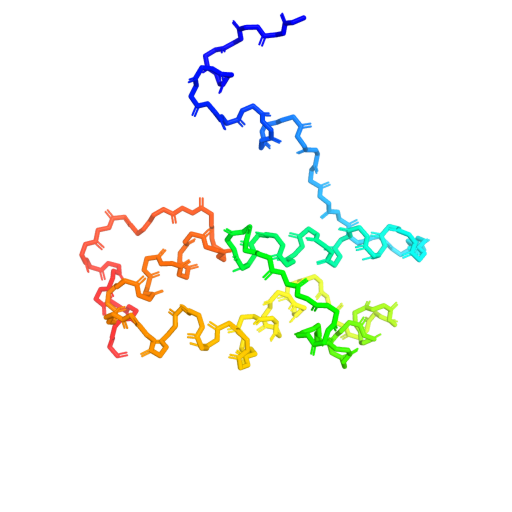1
ATOM 724 C CA . TYR A 1 92 ? 12.341 -4.637 -12.481 1.00 95.94 92 TYR A CA 1
ATOM 725 C C . TYR A 1 92 ? 11.013 -3.890 -12.338 1.00 95.94 92 TYR A C 1
ATOM 727 O O . TYR A 1 92 ? 10.929 -2.941 -11.564 1.00 95.94 92 TYR A O 1
ATOM 735 N N . ARG A 1 93 ? 9.948 -4.375 -12.988 1.00 95.81 93 ARG A N 1
ATOM 736 C CA . ARG A 1 93 ? 8.611 -3.803 -12.835 1.00 95.81 93 ARG A CA 1
ATOM 737 C C . ARG A 1 93 ? 8.048 -4.037 -11.433 1.00 95.81 93 ARG A C 1
ATOM 739 O O . ARG A 1 93 ? 7.452 -3.123 -10.872 1.00 95.81 93 ARG A O 1
ATOM 746 N N . ALA A 1 94 ? 8.264 -5.219 -10.851 1.00 96.69 94 ALA A N 1
ATOM 747 C CA . ALA A 1 94 ? 7.898 -5.485 -9.458 1.00 96.69 94 ALA A CA 1
ATOM 748 C C . ALA A 1 94 ? 8.617 -4.522 -8.498 1.00 96.69 94 ALA A C 1
ATOM 750 O O . ALA A 1 94 ? 7.999 -3.979 -7.585 1.00 96.69 94 ALA A O 1
ATOM 751 N N . ILE A 1 95 ? 9.908 -4.261 -8.736 1.00 96.69 95 ILE A N 1
ATOM 752 C CA . ILE A 1 95 ? 10.697 -3.311 -7.941 1.00 96.69 95 ILE A CA 1
ATOM 753 C C . ILE A 1 95 ? 10.103 -1.899 -8.052 1.00 96.69 95 ILE A C 1
ATOM 755 O O . ILE A 1 95 ? 9.777 -1.314 -7.026 1.00 96.69 95 ILE A O 1
ATOM 759 N N . GLU A 1 96 ? 9.869 -1.373 -9.259 1.00 96.62 96 GLU A N 1
ATOM 760 C CA . GLU A 1 96 ? 9.238 -0.051 -9.450 1.00 96.62 96 GLU A CA 1
ATOM 761 C C . GLU A 1 96 ? 7.901 0.084 -8.712 1.00 96.62 96 GLU A C 1
ATOM 763 O O . GLU A 1 96 ? 7.624 1.106 -8.080 1.00 96.62 96 GLU A O 1
ATOM 768 N N . LEU A 1 97 ? 7.065 -0.954 -8.784 1.00 96.88 97 LEU A N 1
ATOM 769 C CA . LEU A 1 97 ? 5.770 -0.976 -8.113 1.00 96.88 97 LEU A CA 1
ATOM 770 C C . LEU A 1 97 ? 5.931 -0.972 -6.591 1.00 96.88 97 LEU A C 1
ATOM 772 O O . LEU A 1 97 ? 5.226 -0.228 -5.917 1.00 96.88 97 LEU A O 1
ATOM 776 N N . ASN A 1 98 ? 6.897 -1.714 -6.046 1.00 96.56 98 ASN A N 1
ATOM 777 C CA . ASN A 1 98 ? 7.198 -1.684 -4.614 1.00 96.56 98 ASN A CA 1
ATOM 778 C C . ASN A 1 98 ? 7.634 -0.288 -4.154 1.00 96.56 98 ASN A C 1
ATOM 780 O O . ASN A 1 98 ? 7.169 0.182 -3.117 1.00 96.56 98 ASN A O 1
ATOM 784 N N . PHE A 1 99 ? 8.470 0.400 -4.936 1.00 97.50 99 PHE A N 1
ATOM 785 C CA . PHE A 1 99 ? 8.859 1.787 -4.665 1.00 97.50 99 PHE A CA 1
ATOM 786 C C . PHE A 1 99 ? 7.645 2.718 -4.642 1.00 97.50 99 PHE A C 1
ATOM 788 O O . PHE A 1 99 ? 7.448 3.462 -3.678 1.00 97.50 99 PHE A O 1
ATOM 795 N N . ARG A 1 100 ? 6.765 2.606 -5.640 1.00 95.88 100 ARG A N 1
ATOM 796 C CA . ARG A 1 100 ? 5.532 3.395 -5.701 1.00 95.88 100 ARG A CA 1
ATOM 797 C C . ARG A 1 100 ? 4.607 3.126 -4.510 1.00 95.88 100 ARG A C 1
ATOM 799 O O . ARG A 1 100 ? 4.116 4.070 -3.900 1.00 95.88 100 ARG A O 1
ATOM 806 N N . HIS A 1 101 ? 4.350 1.862 -4.190 1.00 96.94 101 HIS A N 1
ATOM 807 C CA . HIS A 1 101 ? 3.355 1.469 -3.190 1.00 96.94 101 HIS A CA 1
ATOM 808 C C . HIS A 1 101 ? 3.839 1.672 -1.749 1.00 96.94 101 HIS A C 1
ATOM 810 O O . HIS A 1 101 ? 3.046 2.054 -0.889 1.00 96.94 101 HIS A O 1
ATOM 816 N N . LEU A 1 102 ? 5.128 1.432 -1.478 1.00 96.88 102 LEU A N 1
ATOM 817 C CA . LEU A 1 102 ? 5.682 1.442 -0.119 1.00 96.88 102 LEU A CA 1
ATOM 818 C C . LEU A 1 102 ? 6.418 2.737 0.228 1.00 96.88 102 LEU A C 1
ATOM 820 O O . LEU A 1 102 ? 6.377 3.157 1.381 1.00 96.88 102 LEU A O 1
ATOM 824 N N . LEU A 1 103 ? 7.098 3.352 -0.744 1.00 95.94 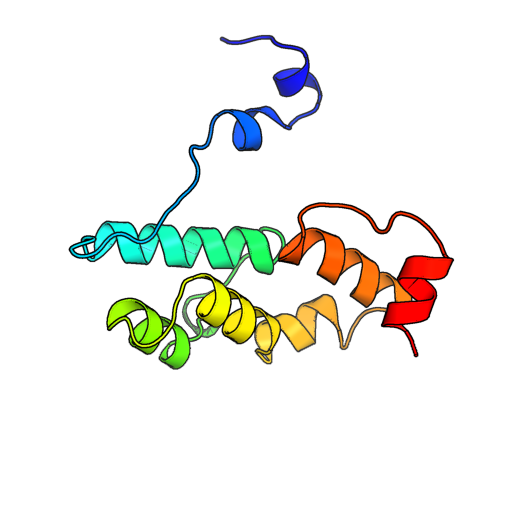103 LEU A N 1
ATOM 825 C CA . LEU A 1 103 ? 7.912 4.554 -0.531 1.00 95.94 103 LEU A CA 1
ATOM 826 C C . LEU A 1 103 ? 7.305 5.811 -1.165 1.00 95.94 103 LEU A C 1
ATOM 828 O O . LEU A 1 103 ? 7.741 6.912 -0.849 1.00 95.94 103 LEU A O 1
ATOM 832 N N . GLY A 1 104 ? 6.316 5.667 -2.052 1.00 94.44 104 GLY A N 1
ATOM 833 C CA . GLY A 1 104 ? 5.648 6.799 -2.697 1.00 94.44 104 GLY A CA 1
ATOM 834 C C . GLY A 1 104 ? 6.506 7.537 -3.728 1.00 94.44 104 GLY A C 1
ATOM 835 O O . GLY A 1 104 ? 6.153 8.644 -4.124 1.00 94.44 104 GLY A O 1
ATOM 836 N N . ARG A 1 105 ? 7.618 6.945 -4.181 1.00 95.69 105 ARG A N 1
ATOM 837 C CA . ARG A 1 105 ? 8.534 7.536 -5.173 1.00 95.69 105 ARG A CA 1
ATOM 838 C C . ARG A 1 105 ? 8.925 6.534 -6.254 1.00 95.69 105 ARG A C 1
ATOM 840 O O . ARG A 1 105 ? 8.630 5.349 -6.132 1.00 95.69 105 ARG A O 1
ATOM 847 N N . ALA A 1 106 ? 9.579 7.011 -7.307 1.00 95.94 106 ALA A N 1
ATOM 848 C CA . ALA A 1 106 ? 10.268 6.147 -8.261 1.00 95.94 106 ALA A CA 1
ATOM 849 C C . ALA A 1 106 ? 11.670 5.779 -7.732 1.00 95.94 106 ALA A C 1
ATOM 851 O O . ALA A 1 106 ? 12.206 6.522 -6.904 1.00 95.94 106 ALA A O 1
ATOM 852 N N . PRO A 1 107 ? 12.267 4.665 -8.194 1.00 96.56 107 PRO A N 1
ATOM 853 C CA . PRO A 1 107 ? 13.691 4.424 -8.001 1.00 96.56 107 PRO A CA 1
ATOM 854 C C . PRO A 1 107 ? 14.512 5.564 -8.616 1.00 96.56 107 PRO A C 1
ATOM 856 O O . PRO A 1 107 ? 14.184 6.040 -9.704 1.00 96.56 107 PRO A O 1
ATOM 859 N N . ASP A 1 108 ? 15.594 5.965 -7.956 1.00 95.44 108 ASP A N 1
ATOM 860 C CA . ASP A 1 108 ? 16.424 7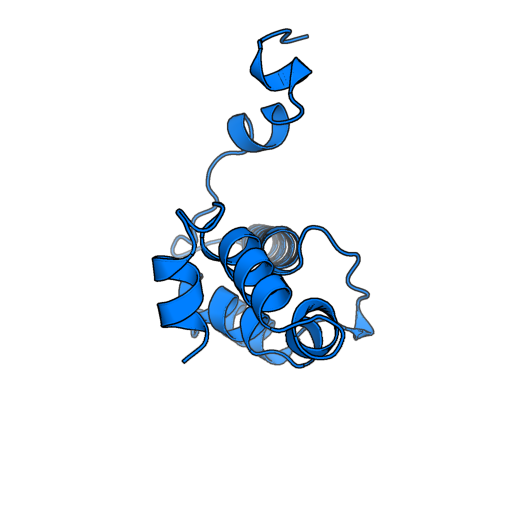.099 -8.385 1.00 95.44 108 ASP A CA 1
ATOM 861 C C . ASP A 1 108 ? 17.258 6.760 -9.634 1.00 95.44 108 ASP A C 1
ATOM 863 O O . ASP A 1 108 ? 17.667 7.641 -10.393 1.00 95.44 108 ASP A O 1
ATOM 867 N N . GLY A 1 109 ? 17.504 5.469 -9.878 1.00 94.75 109 GLY A N 1
ATOM 868 C CA . GLY A 1 109 ? 18.206 4.991 -11.062 1.00 94.75 109 GLY A CA 1
ATOM 869 C C . GLY A 1 109 ? 18.515 3.497 -11.034 1.00 94.75 109 GLY A C 1
ATOM 870 O O . GLY A 1 109 ? 18.084 2.754 -10.150 1.00 94.75 109 GLY A O 1
ATOM 871 N N . TYR A 1 110 ? 19.306 3.057 -12.015 1.00 93.62 110 TYR A N 1
ATOM 872 C CA . TYR A 1 110 ? 19.629 1.641 -12.210 1.00 93.62 110 TYR A CA 1
ATOM 873 C C . TYR A 1 110 ? 20.354 1.008 -11.016 1.00 93.62 110 TYR A C 1
ATOM 875 O O . TYR A 1 110 ? 20.069 -0.138 -10.681 1.00 93.62 110 TYR A O 1
ATOM 883 N N . GLU A 1 111 ? 21.252 1.736 -10.347 1.00 95.12 111 GLU A N 1
ATOM 884 C CA . GLU A 1 111 ? 21.994 1.184 -9.206 1.00 95.12 111 GLU A CA 1
ATOM 885 C C . GLU A 1 111 ? 21.079 0.845 -8.023 1.00 95.12 111 GLU A C 1
ATOM 887 O O . GLU A 1 111 ? 21.223 -0.226 -7.434 1.00 95.12 111 GLU A O 1
ATOM 892 N N . GLU A 1 112 ? 20.085 1.687 -7.721 1.00 95.12 112 GLU A N 1
ATOM 893 C CA . GLU A 1 112 ? 19.090 1.385 -6.683 1.00 95.12 112 GLU A CA 1
ATOM 894 C C . GLU A 1 112 ? 18.255 0.161 -7.088 1.00 95.12 112 GLU A C 1
ATOM 896 O O . GLU A 1 112 ? 18.097 -0.784 -6.316 1.00 95.12 112 GLU A O 1
ATOM 901 N N . MET A 1 113 ? 17.809 0.096 -8.346 1.00 95.00 113 MET A N 1
ATOM 902 C CA . MET A 1 113 ? 17.083 -1.076 -8.840 1.00 95.00 113 MET A CA 1
ATOM 903 C C . MET A 1 113 ? 17.919 -2.360 -8.767 1.00 95.00 113 MET A C 1
ATOM 905 O O . MET A 1 113 ? 17.397 -3.419 -8.418 1.00 95.00 113 MET A O 1
ATOM 909 N N . LYS A 1 114 ? 19.216 -2.280 -9.079 1.00 94.88 114 LYS A N 1
ATOM 910 C CA . LYS A 1 114 ? 20.147 -3.409 -9.031 1.00 94.88 114 LYS A CA 1
ATOM 911 C C . LYS A 1 114 ? 20.293 -3.943 -7.607 1.00 94.88 114 LYS A C 1
ATOM 913 O O . LYS A 1 114 ? 20.219 -5.158 -7.427 1.00 94.88 114 LYS A O 1
ATOM 918 N N . GLN A 1 115 ? 20.413 -3.066 -6.608 1.00 95.75 115 GLN A N 1
ATOM 919 C CA . GLN A 1 115 ? 20.481 -3.448 -5.189 1.00 95.75 115 GLN A CA 1
ATOM 920 C C . GLN A 1 115 ? 19.247 -4.237 -4.731 1.00 95.75 115 GLN A C 1
ATOM 922 O O . GLN A 1 115 ? 19.380 -5.193 -3.976 1.00 95.75 115 GLN A O 1
ATOM 927 N N . HIS A 1 116 ? 18.059 -3.883 -5.226 1.00 93.50 116 HIS A N 1
ATOM 928 C CA . HIS A 1 116 ? 16.809 -4.587 -4.912 1.00 93.50 116 HIS A CA 1
ATOM 929 C C . HIS A 1 116 ? 16.541 -5.826 -5.781 1.00 93.50 116 HIS A C 1
ATOM 931 O O . HIS A 1 116 ? 15.564 -6.539 -5.550 1.00 93.50 116 HIS A O 1
ATOM 937 N N . SER A 1 117 ? 17.372 -6.072 -6.795 1.00 89.62 117 SER A N 1
ATOM 938 C CA . SER A 1 117 ? 17.233 -7.208 -7.713 1.00 89.62 117 SER A CA 1
ATOM 939 C C . SER A 1 117 ? 18.109 -8.410 -7.359 1.00 89.62 117 SER A C 1
ATOM 941 O O . SER A 1 117 ? 17.830 -9.498 -7.876 1.00 89.62 117 SER A O 1
ATOM 943 N N . ALA A 1 118 ? 19.144 -8.182 -6.541 1.00 72.38 118 ALA A N 1
ATOM 944 C CA . ALA A 1 118 ? 20.186 -9.136 -6.168 1.00 72.38 118 ALA A CA 1
ATOM 945 C C . ALA A 1 118 ? 19.711 -10.187 -5.155 1.00 72.38 118 ALA A C 1
ATOM 947 O O . ALA A 1 118 ? 18.832 -9.867 -4.323 1.00 72.38 118 ALA A O 1
#